Protein AF-A0A4V6I1M3-F1 (afdb_monomer)

pLDDT: mean 80.22, std 14.02, range [39.06, 94.06]

Nearest PDB structures (foldseek):
  3g2o-assembly1_B  TM=2.391E-01  e=3.070E+00  Amycolatopsis orientalis
  3g2q-assembly1_B  TM=2.366E-01  e=3.708E+00  Amycolatopsis orientalis

Foldseek 3Di:
DQFQFAFDDDPPDPDPRHRPGDDPVCLQDQVQAFTWTWDQDPVDRVDTDTDGGRHNDCDPVNVVVVVVFKDWDDWADQDPVRDTDTDIDGPVPPPPPVVVPPPPD

Solvent-accessible surface area (backbone atoms only — not comparable to full-atom values): 6554 Å² total; per-residue (Å²): 134,63,67,68,30,25,41,57,86,55,92,89,60,95,54,94,54,61,79,36,64,36,45,74,65,54,48,60,33,61,87,43,41,72,41,41,29,25,41,78,30,94,91,40,81,95,39,71,42,80,76,49,64,31,65,34,68,82,46,71,69,56,48,52,60,45,59,72,46,33,43,84,74,46,80,46,68,72,42,99,86,69,51,60,50,72,46,72,40,54,58,86,73,59,82,73,56,76,76,71,70,66,82,81,121

Mean predicted aligned error: 11.28 Å

Secondary structure (DSSP, 8-state):
--TTPEEP--TT---TTTTPBPPHHHHH-GGGTTPEEEEE-TT-TT-EEEEEE------HHHHHHHHTTEEEEEEEPPPTTS--EEEEEETTT-TTSGGGSSTT-

Organism: NCBI:txid50960

Radius of gyration: 20.57 Å; Cα contacts (8 Å, |Δi|>4): 134; chains: 1; bounding box: 50×32×57 Å

Sequence (105 aa):
DLIGKKIADKKGYEDSKKNKPITQTDILDLTYNKYIAVESNPHKPDDEIKVGKLDGDFTPTQAQRFFSRYDLLIHQPNTDSGFSATLFGEKRKQKNTDSKLRDNS

Structure (mmCIF, N/CA/C/O backbone):
data_AF-A0A4V6I1M3-F1
#
_entry.id   AF-A0A4V6I1M3-F1
#
loop_
_atom_site.group_PDB
_atom_site.id
_atom_site.type_symbol
_atom_site.label_atom_id
_atom_site.label_alt_id
_atom_site.label_comp_id
_atom_site.label_asym_id
_atom_site.label_entity_id
_atom_site.label_seq_id
_atom_site.pdbx_PDB_ins_code
_atom_site.Cartn_x
_atom_site.Cartn_y
_atom_site.Cartn_z
_atom_site.occupancy
_atom_site.B_iso_or_equiv
_atom_site.auth_seq_id
_atom_site.auth_comp_id
_atom_site.auth_asym_id
_atom_site.auth_atom_id
_atom_site.pdbx_PDB_model_num
ATOM 1 N N . ASP A 1 1 ? 9.719 3.757 -0.002 1.00 69.06 1 ASP A N 1
ATOM 2 C CA . ASP A 1 1 ? 8.440 4.361 -0.405 1.00 69.06 1 ASP A CA 1
ATOM 3 C C . ASP A 1 1 ? 8.436 4.382 -1.925 1.00 69.06 1 ASP A C 1
ATOM 5 O O . ASP A 1 1 ? 9.411 4.862 -2.490 1.00 69.06 1 ASP A O 1
ATOM 9 N N . LEU A 1 2 ? 7.457 3.735 -2.562 1.00 85.38 2 LEU A N 1
ATOM 10 C CA . LEU A 1 2 ? 7.382 3.609 -4.027 1.00 85.38 2 LEU A CA 1
ATOM 11 C C . LEU A 1 2 ? 6.513 4.707 -4.659 1.00 85.38 2 LEU A C 1
ATOM 13 O O . LEU A 1 2 ? 6.434 4.794 -5.883 1.00 85.38 2 LEU A O 1
ATOM 17 N N . ILE A 1 3 ? 5.870 5.551 -3.844 1.00 84.06 3 ILE A N 1
ATOM 18 C CA . ILE A 1 3 ? 5.024 6.639 -4.333 1.00 84.06 3 ILE A CA 1
ATOM 19 C C . ILE A 1 3 ? 5.869 7.614 -5.165 1.00 84.06 3 ILE A C 1
ATOM 21 O O . ILE A 1 3 ? 6.959 8.025 -4.762 1.00 84.06 3 ILE A O 1
ATOM 25 N N . GLY A 1 4 ? 5.368 7.963 -6.352 1.00 85.44 4 GLY A N 1
ATOM 26 C CA . GLY A 1 4 ? 6.043 8.855 -7.300 1.00 85.44 4 GLY A CA 1
ATOM 27 C C . GLY A 1 4 ? 7.116 8.190 -8.170 1.00 85.44 4 GLY A C 1
ATOM 28 O O . GLY A 1 4 ? 7.628 8.837 -9.082 1.00 85.44 4 GLY A O 1
ATOM 29 N N . LYS A 1 5 ? 7.444 6.911 -7.939 1.00 90.06 5 LYS A N 1
ATOM 30 C CA . LYS A 1 5 ? 8.309 6.114 -8.833 1.00 90.06 5 LYS A CA 1
ATOM 31 C C . LYS A 1 5 ? 7.506 5.643 -10.045 1.00 90.06 5 LYS A C 1
ATOM 33 O O . LYS A 1 5 ? 6.288 5.747 -10.022 1.00 90.06 5 LYS A O 1
ATOM 38 N N . LYS A 1 6 ? 8.129 5.160 -11.117 1.00 90.50 6 LYS A N 1
ATOM 39 C CA . LYS A 1 6 ? 7.392 4.708 -12.315 1.00 90.50 6 LYS A CA 1
ATOM 40 C C . LYS A 1 6 ? 7.289 3.193 -12.354 1.00 90.50 6 LYS A C 1
ATOM 42 O O . LYS A 1 6 ? 8.105 2.502 -11.754 1.00 90.50 6 LYS A O 1
ATOM 47 N N . ILE A 1 7 ? 6.290 2.675 -13.056 1.00 87.62 7 ILE A N 1
ATOM 48 C CA . ILE A 1 7 ? 6.225 1.252 -13.389 1.00 87.62 7 ILE A CA 1
ATOM 49 C C . ILE A 1 7 ? 7.084 1.003 -14.631 1.00 87.62 7 ILE A C 1
ATOM 51 O O . ILE A 1 7 ? 6.982 1.753 -15.599 1.00 87.62 7 ILE A O 1
ATOM 55 N N . ALA A 1 8 ? 7.907 -0.046 -14.590 1.00 84.94 8 ALA A N 1
ATOM 56 C CA . ALA A 1 8 ? 8.770 -0.436 -15.696 1.00 84.94 8 ALA A CA 1
ATOM 57 C C . ALA A 1 8 ? 7.958 -0.806 -16.941 1.00 84.94 8 ALA A C 1
ATOM 59 O O . ALA A 1 8 ? 6.973 -1.550 -16.864 1.00 84.94 8 ALA A O 1
ATOM 60 N N . ASP A 1 9 ? 8.444 -0.384 -18.101 1.00 74.00 9 ASP A N 1
ATOM 61 C CA . ASP A 1 9 ? 7.857 -0.733 -19.388 1.00 74.00 9 ASP A CA 1
ATOM 62 C C . ASP A 1 9 ? 8.069 -2.228 -19.691 1.00 74.00 9 ASP A C 1
ATOM 64 O O . ASP A 1 9 ? 9.136 -2.652 -20.142 1.00 74.00 9 ASP A O 1
ATOM 68 N N . LYS A 1 10 ? 7.048 -3.066 -19.470 1.00 63.84 10 LYS A N 1
ATOM 69 C CA . LYS A 1 10 ? 7.108 -4.496 -19.809 1.00 63.84 10 LYS A CA 1
ATOM 70 C C . LYS A 1 10 ? 6.361 -4.788 -21.112 1.00 63.84 10 LYS A C 1
ATOM 72 O O . LYS A 1 10 ? 5.157 -4.577 -21.210 1.00 63.84 10 LYS A O 1
ATOM 77 N N . LYS A 1 11 ? 7.060 -5.342 -22.114 1.00 52.44 11 LYS A N 1
ATOM 78 C CA . LYS A 1 11 ? 6.421 -5.905 -23.320 1.00 52.44 11 LYS A CA 1
ATOM 79 C C . LYS A 1 11 ? 5.495 -7.062 -22.914 1.00 52.44 11 LYS A C 1
ATOM 81 O O . LYS A 1 11 ? 5.964 -8.019 -22.302 1.00 52.44 11 LYS A O 1
ATOM 86 N N . GLY A 1 12 ? 4.209 -6.970 -23.257 1.00 54.28 12 GLY A N 1
ATOM 87 C CA . GLY A 1 12 ? 3.210 -8.029 -23.039 1.00 54.28 12 GLY A CA 1
ATOM 88 C C . GLY A 1 12 ? 2.109 -7.714 -22.021 1.00 54.28 12 GLY A C 1
ATOM 89 O O . GLY A 1 12 ? 1.196 -8.517 -21.879 1.00 54.28 12 GLY A O 1
ATOM 90 N N . TYR A 1 13 ? 2.166 -6.562 -21.350 1.00 55.56 13 TYR A N 1
ATOM 91 C CA . TYR A 1 13 ? 1.027 -5.998 -20.626 1.00 55.56 13 TYR A CA 1
ATOM 92 C C . TYR A 1 13 ? 0.607 -4.714 -21.349 1.00 55.56 13 TYR A C 1
ATOM 94 O O . TYR A 1 13 ? 1.402 -3.778 -21.453 1.00 55.56 13 TYR A O 1
ATOM 102 N N . GLU A 1 14 ? -0.609 -4.678 -21.901 1.00 54.94 14 GLU A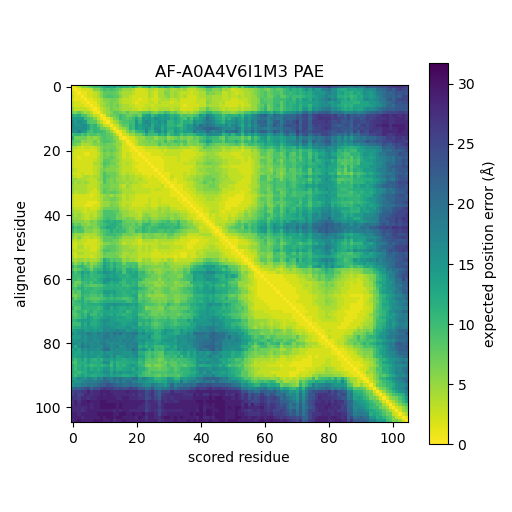 N 1
ATOM 103 C CA . GLU A 1 14 ? -1.226 -3.450 -22.426 1.00 54.94 14 GLU A CA 1
ATOM 104 C C . GLU A 1 14 ? -1.640 -2.566 -21.249 1.00 54.94 14 GLU A C 1
ATOM 106 O O . GLU A 1 14 ? -2.815 -2.434 -20.918 1.00 54.94 14 GLU A O 1
ATOM 111 N N . ASP A 1 15 ? -0.651 -2.029 -20.539 1.00 61.84 15 ASP A N 1
ATOM 112 C CA . ASP A 1 15 ? -0.918 -1.350 -19.286 1.00 61.84 15 ASP A CA 1
ATOM 113 C C . ASP A 1 15 ? -1.017 0.164 -19.487 1.00 61.84 15 ASP A C 1
ATOM 115 O O . ASP A 1 15 ? -0.066 0.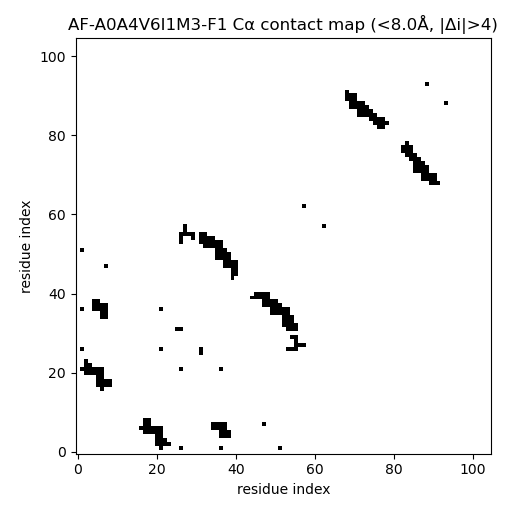846 -19.882 1.00 61.84 15 ASP A O 1
ATOM 119 N N . SER A 1 16 ? -2.189 0.713 -19.175 1.00 67.12 16 SER A N 1
ATOM 120 C CA . SER A 1 16 ? -2.481 2.151 -19.257 1.00 67.12 16 SER A CA 1
ATOM 121 C C . SER A 1 16 ? -1.625 3.002 -18.301 1.00 67.12 16 SER A C 1
ATOM 123 O O . SER A 1 16 ? -1.633 4.239 -18.384 1.00 67.12 16 SER A O 1
ATOM 125 N N . LYS A 1 17 ? -0.897 2.350 -17.385 1.00 70.88 17 LYS A N 1
ATOM 126 C CA . LYS A 1 17 ? 0.009 2.938 -16.388 1.00 70.88 17 LYS A CA 1
ATOM 127 C C . LYS A 1 17 ? 1.457 3.089 -16.852 1.00 70.88 17 LYS A C 1
ATOM 129 O O . LYS A 1 17 ? 2.270 3.633 -16.103 1.00 70.88 17 LYS A O 1
ATOM 134 N N . LYS A 1 18 ? 1.767 2.692 -18.088 1.00 70.69 18 LYS A N 1
ATOM 135 C CA . LYS A 1 18 ? 3.080 2.876 -18.716 1.00 70.69 18 LYS A CA 1
ATOM 136 C C . LYS A 1 18 ? 3.621 4.301 -18.499 1.00 70.69 18 LYS A C 1
ATOM 138 O O . LYS A 1 18 ? 2.935 5.274 -18.816 1.00 70.69 18 LYS A O 1
ATOM 143 N N . ASN A 1 19 ? 4.834 4.428 -17.958 1.00 70.06 19 ASN A N 1
ATOM 144 C CA . ASN A 1 19 ? 5.517 5.703 -17.674 1.00 70.06 19 ASN A CA 1
ATOM 145 C C . ASN A 1 19 ? 4.810 6.694 -16.720 1.00 70.06 19 ASN A C 1
ATOM 147 O O . ASN A 1 19 ? 5.287 7.824 -16.552 1.00 70.06 19 ASN A O 1
ATOM 151 N N . LYS A 1 20 ? 3.713 6.302 -16.060 1.00 83.81 20 LYS A N 1
ATOM 152 C CA . LYS A 1 20 ? 3.014 7.142 -15.076 1.00 83.81 20 LYS A CA 1
ATOM 153 C C . LYS A 1 20 ? 3.591 6.937 -13.669 1.00 83.81 20 LYS A C 1
ATOM 155 O O . LYS A 1 20 ? 4.063 5.842 -13.355 1.00 83.81 20 LYS A O 1
ATOM 160 N N . PRO A 1 21 ? 3.557 7.971 -12.808 1.00 88.00 21 PRO A N 1
ATOM 161 C CA . PRO A 1 21 ? 3.951 7.820 -11.416 1.00 88.00 21 PRO A CA 1
ATOM 162 C C . PRO A 1 21 ? 3.008 6.856 -10.682 1.00 88.00 21 PRO A C 1
ATOM 164 O O . PRO A 1 21 ? 1.785 6.936 -10.816 1.00 88.00 21 PRO A O 1
ATOM 167 N N . ILE A 1 22 ? 3.602 5.974 -9.883 1.00 88.38 22 ILE A N 1
ATOM 168 C CA . ILE A 1 22 ? 2.954 5.058 -8.953 1.00 88.38 22 ILE A CA 1
ATOM 169 C C . ILE A 1 22 ? 2.246 5.891 -7.892 1.00 88.38 22 ILE A C 1
ATOM 171 O O . ILE A 1 22 ? 2.836 6.760 -7.239 1.00 88.38 22 ILE A O 1
ATOM 175 N N . THR A 1 23 ? 0.969 5.591 -7.718 1.00 87.69 23 THR A N 1
ATOM 176 C CA . THR A 1 23 ? 0.110 6.159 -6.685 1.00 87.69 23 THR A CA 1
ATOM 177 C C . THR A 1 23 ? -0.058 5.175 -5.535 1.00 87.69 23 THR A C 1
ATOM 179 O O . THR A 1 23 ? 0.262 3.993 -5.644 1.00 87.69 23 THR A O 1
ATOM 182 N N . GLN A 1 24 ? -0.603 5.653 -4.418 1.00 81.94 24 GLN A N 1
ATOM 183 C CA . GLN A 1 24 ? -0.910 4.785 -3.286 1.00 81.94 24 GLN A CA 1
ATOM 184 C C . GLN A 1 24 ? -1.923 3.687 -3.652 1.00 81.94 24 GLN A C 1
ATOM 186 O O . GLN A 1 24 ? -1.812 2.577 -3.144 1.00 81.94 24 GLN A O 1
ATOM 191 N N . THR A 1 25 ? -2.864 3.967 -4.558 1.00 83.31 25 THR A N 1
ATOM 192 C CA . THR A 1 25 ? -3.839 2.979 -5.039 1.00 83.31 25 THR A CA 1
ATOM 193 C C . THR A 1 25 ? -3.160 1.836 -5.783 1.00 83.31 25 THR A C 1
ATOM 195 O O . THR A 1 25 ? -3.480 0.685 -5.526 1.00 83.31 25 THR A O 1
ATOM 198 N N . ASP A 1 26 ? -2.170 2.135 -6.629 1.00 84.62 26 ASP A N 1
ATOM 199 C CA . ASP A 1 26 ? -1.447 1.108 -7.396 1.00 84.62 26 ASP A CA 1
ATOM 200 C C . ASP A 1 26 ? -0.686 0.143 -6.476 1.00 84.62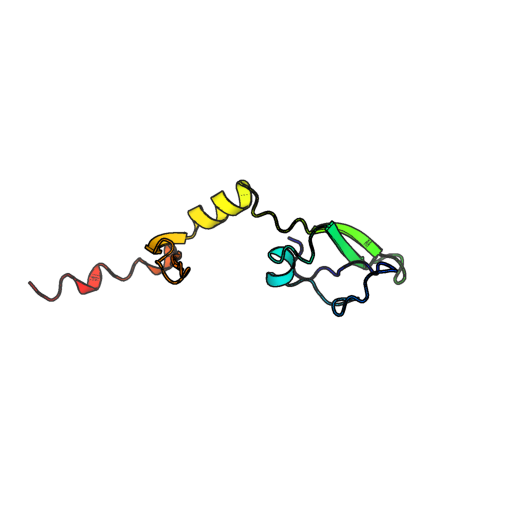 26 ASP A C 1
ATOM 202 O O . ASP A 1 26 ? -0.588 -1.043 -6.759 1.00 84.62 26 ASP A O 1
ATOM 206 N N . ILE A 1 27 ? -0.169 0.647 -5.350 1.00 83.06 27 ILE A N 1
ATOM 207 C CA . ILE A 1 27 ? 0.546 -0.156 -4.346 1.00 83.06 27 ILE A CA 1
ATOM 208 C C . ILE A 1 27 ? -0.399 -1.125 -3.625 1.00 83.06 27 ILE A C 1
ATOM 210 O O . ILE A 1 27 ? 0.040 -2.189 -3.204 1.00 83.06 27 ILE A O 1
ATOM 214 N N . LEU A 1 28 ? -1.669 -0.749 -3.455 1.00 81.44 28 LEU A N 1
ATOM 215 C CA . LEU A 1 28 ? -2.678 -1.543 -2.746 1.00 81.44 28 LEU A CA 1
ATOM 216 C C . LEU A 1 28 ? -3.485 -2.455 -3.681 1.00 81.44 28 LEU A C 1
ATOM 218 O O . LEU A 1 28 ? -4.167 -3.364 -3.214 1.00 81.44 28 LEU A O 1
ATOM 222 N N . ASP A 1 29 ? -3.438 -2.206 -4.986 1.00 80.56 29 ASP A N 1
ATOM 223 C CA . ASP A 1 29 ? -4.176 -2.965 -5.984 1.00 80.56 29 ASP A CA 1
ATOM 224 C C . ASP A 1 29 ? -3.394 -4.222 -6.394 1.00 80.56 29 ASP A C 1
ATOM 226 O O . ASP A 1 29 ? -2.324 -4.170 -7.008 1.00 80.56 29 ASP A O 1
ATOM 230 N N . LEU A 1 30 ? -3.973 -5.3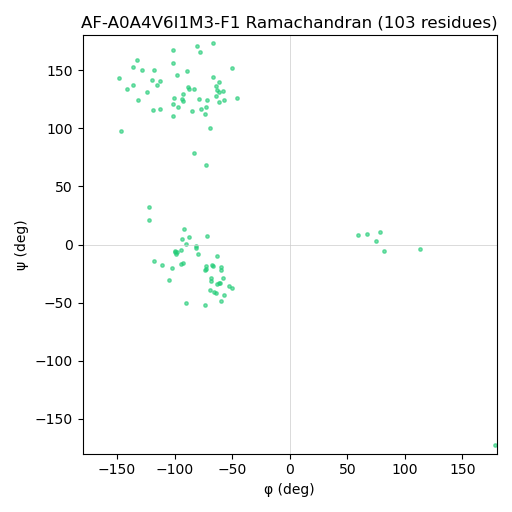80 -6.072 1.00 82.00 30 LEU A N 1
ATOM 231 C CA . LEU A 1 30 ? -3.424 -6.700 -6.386 1.00 82.00 30 LEU A CA 1
ATOM 232 C C . LEU A 1 30 ? -3.240 -6.935 -7.894 1.00 82.00 30 LEU A C 1
ATOM 234 O O . LEU A 1 30 ? -2.443 -7.795 -8.275 1.00 82.00 30 LEU A O 1
ATOM 238 N N . THR A 1 31 ? -3.916 -6.170 -8.755 1.00 82.25 31 THR A N 1
ATOM 239 C CA . THR A 1 31 ? -3.739 -6.209 -10.216 1.00 82.25 31 THR A CA 1
ATOM 240 C C . THR A 1 31 ? -2.313 -5.838 -10.620 1.00 82.25 31 THR A C 1
ATOM 242 O O . THR A 1 31 ? -1.770 -6.414 -11.565 1.00 82.25 31 THR A O 1
ATOM 245 N N . TYR A 1 32 ? -1.664 -4.945 -9.863 1.00 79.75 32 TYR A N 1
ATOM 246 C CA . TYR A 1 32 ? -0.270 -4.553 -10.084 1.00 79.75 32 TYR A CA 1
ATOM 247 C C . TYR A 1 32 ? 0.725 -5.399 -9.284 1.00 79.75 32 TYR A C 1
ATOM 249 O O . TYR A 1 32 ? 1.918 -5.083 -9.226 1.00 79.75 32 TYR A O 1
ATOM 257 N N . ASN A 1 33 ? 0.287 -6.524 -8.712 1.00 82.31 33 ASN A N 1
ATOM 258 C CA . ASN A 1 33 ? 1.203 -7.461 -8.085 1.00 82.31 33 ASN A CA 1
ATOM 259 C C . ASN A 1 33 ? 2.247 -7.939 -9.108 1.00 82.31 33 ASN A C 1
ATOM 261 O O . ASN A 1 33 ? 1.958 -8.364 -10.227 1.00 82.31 33 ASN A O 1
ATOM 265 N N . LYS A 1 34 ? 3.499 -7.903 -8.679 1.00 84.81 34 LYS A N 1
ATOM 266 C CA . LYS A 1 34 ? 4.726 -8.235 -9.393 1.00 84.81 34 LYS A CA 1
ATOM 267 C C . LYS A 1 34 ? 5.224 -7.230 -10.417 1.00 84.81 34 LYS A C 1
ATOM 269 O O . LYS A 1 34 ? 6.269 -7.499 -11.022 1.00 84.81 34 LYS A O 1
ATOM 274 N N . TYR A 1 35 ? 4.568 -6.086 -10.567 1.00 85.50 35 TYR A N 1
ATOM 275 C CA . TYR A 1 35 ? 5.108 -5.005 -11.381 1.00 85.50 35 TYR A CA 1
ATOM 276 C C . TYR A 1 35 ? 6.376 -4.434 -10.746 1.00 85.50 35 TYR A C 1
ATOM 278 O O . TYR A 1 35 ? 6.518 -4.389 -9.524 1.00 85.50 35 TYR A O 1
ATOM 286 N N . ILE A 1 36 ? 7.333 -4.048 -11.588 1.00 89.38 36 ILE A N 1
ATOM 287 C CA . ILE A 1 36 ? 8.617 -3.504 -11.143 1.00 89.38 36 ILE A CA 1
ATOM 288 C C . ILE A 1 36 ? 8.511 -1.988 -11.092 1.00 89.38 36 ILE A C 1
ATOM 290 O O . ILE A 1 36 ? 8.104 -1.365 -12.069 1.00 89.38 36 ILE A O 1
ATOM 294 N N . ALA A 1 37 ? 8.907 -1.414 -9.962 1.00 89.75 37 ALA A N 1
ATOM 295 C CA . ALA A 1 37 ? 9.070 0.018 -9.811 1.00 89.75 37 ALA A CA 1
ATOM 296 C C . ALA A 1 37 ? 10.487 0.426 -10.230 1.00 89.75 37 ALA A C 1
ATOM 298 O O . ALA A 1 37 ? 11.474 -0.217 -9.848 1.00 89.75 37 ALA A O 1
ATOM 299 N N . VAL A 1 38 ? 10.575 1.508 -10.993 1.00 91.31 38 VAL A N 1
ATOM 300 C CA . VAL A 1 38 ? 11.801 2.050 -11.574 1.00 91.31 38 VAL A CA 1
ATOM 301 C C . VAL A 1 38 ? 11.924 3.553 -11.362 1.00 91.31 38 VAL A C 1
ATOM 303 O O . VAL A 1 38 ? 10.943 4.272 -11.139 1.00 91.31 38 VAL A O 1
ATOM 306 N N . GLU A 1 39 ? 13.162 4.018 -11.463 1.00 90.25 39 GLU A N 1
ATOM 307 C CA . GLU A 1 39 ? 13.556 5.421 -11.453 1.00 90.25 39 GLU A CA 1
ATOM 308 C C . GLU A 1 39 ? 14.437 5.740 -12.651 1.00 90.25 39 GLU A C 1
ATOM 310 O O . GLU A 1 39 ? 15.191 4.888 -13.118 1.00 90.25 39 GLU A O 1
ATOM 315 N N . SER A 1 40 ? 14.373 6.983 -13.126 1.00 87.31 40 SER A N 1
ATOM 316 C CA . SER A 1 40 ? 15.264 7.455 -14.184 1.00 87.31 40 SER A CA 1
ATOM 317 C C . SER A 1 40 ? 16.715 7.422 -13.714 1.00 87.31 40 SER 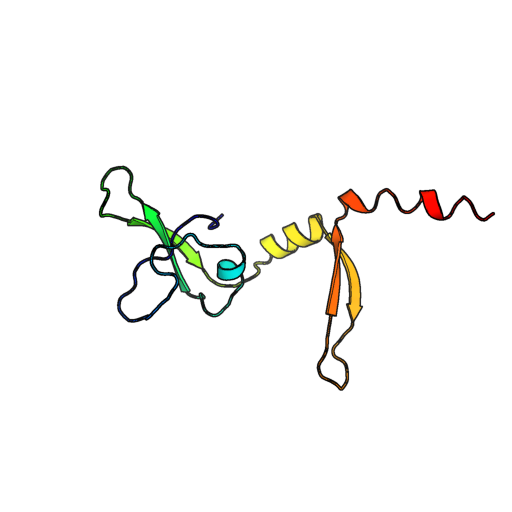A C 1
ATOM 319 O O . SER A 1 40 ? 17.028 7.900 -12.621 1.00 87.31 40 SER A O 1
ATOM 321 N N . ASN A 1 41 ? 17.608 6.886 -14.543 1.00 86.50 41 ASN A N 1
ATOM 322 C CA . ASN A 1 41 ? 19.034 6.891 -14.255 1.00 86.50 41 ASN A CA 1
ATOM 323 C C . ASN A 1 41 ? 19.622 8.293 -14.536 1.00 86.50 41 ASN A C 1
ATOM 325 O O . ASN A 1 41 ? 19.648 8.727 -15.689 1.00 86.50 41 ASN A O 1
ATOM 329 N N . PRO A 1 42 ? 20.147 9.013 -13.525 1.00 85.62 42 PRO A N 1
ATOM 330 C CA . PRO A 1 42 ? 20.672 10.367 -13.721 1.00 85.62 42 PRO A CA 1
ATOM 331 C C . PRO A 1 42 ? 21.931 10.418 -14.601 1.00 85.62 42 PRO A C 1
ATOM 333 O O . PRO A 1 42 ? 22.263 11.477 -15.123 1.00 85.62 42 PRO A 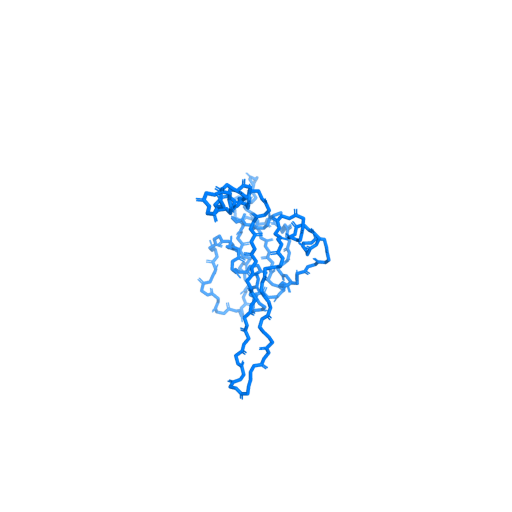O 1
ATOM 336 N N . HIS A 1 43 ? 22.626 9.291 -14.786 1.00 87.56 43 HIS A N 1
ATOM 337 C CA . HIS A 1 43 ? 23.832 9.210 -15.617 1.00 87.56 43 HIS A CA 1
ATOM 338 C C . HIS A 1 43 ? 23.542 8.754 -17.054 1.00 87.56 43 HIS A C 1
ATOM 340 O O . HIS A 1 43 ? 24.401 8.902 -17.923 1.00 87.56 43 HIS A O 1
ATOM 346 N N . LYS A 1 44 ? 22.361 8.173 -17.306 1.00 89.19 44 LYS A N 1
ATOM 347 C CA . LYS A 1 44 ? 21.937 7.645 -18.610 1.00 89.19 44 LYS A CA 1
ATOM 348 C C . LYS A 1 44 ? 20.422 7.841 -18.772 1.00 89.19 44 LYS A C 1
ATOM 350 O O . LYS A 1 44 ? 19.666 7.017 -18.276 1.00 89.19 44 LYS A O 1
ATOM 355 N N . PRO A 1 45 ? 19.972 8.903 -19.459 1.00 76.06 45 PRO A N 1
ATOM 356 C CA . PRO A 1 45 ? 18.554 9.274 -19.526 1.00 76.06 45 PRO A CA 1
ATOM 357 C C . PRO A 1 45 ? 17.625 8.193 -20.093 1.00 76.06 45 PRO A C 1
ATOM 359 O O . PRO A 1 45 ? 16.465 8.129 -19.700 1.00 76.06 45 PRO A O 1
ATOM 362 N N . ASP A 1 46 ? 18.146 7.339 -20.978 1.00 80.06 46 ASP A N 1
ATOM 363 C CA . ASP A 1 46 ? 17.402 6.242 -21.614 1.00 80.06 46 ASP A CA 1
ATOM 364 C C . ASP A 1 46 ? 17.410 4.939 -20.791 1.00 80.06 46 ASP A C 1
ATOM 366 O O . ASP A 1 46 ? 16.968 3.895 -21.270 1.00 80.06 46 ASP A O 1
ATOM 370 N N . ASP A 1 47 ? 17.953 4.975 -19.572 1.00 84.69 47 ASP A N 1
ATOM 371 C CA . ASP A 1 47 ? 18.112 3.819 -18.695 1.00 84.69 47 ASP A CA 1
ATOM 372 C C . ASP A 1 47 ? 17.313 3.987 -17.394 1.00 84.69 47 ASP A C 1
ATOM 374 O O . ASP A 1 4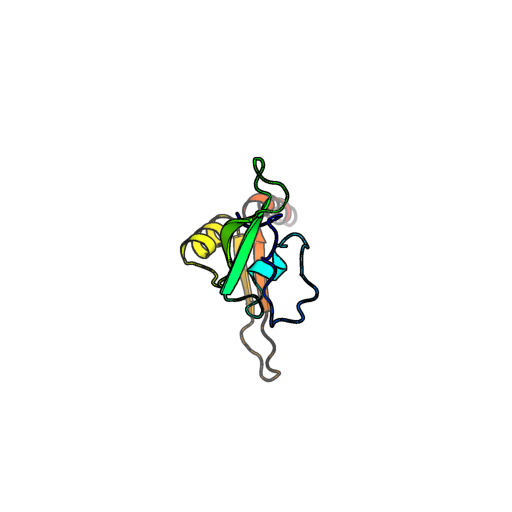7 ? 17.112 5.092 -16.874 1.00 84.69 47 ASP A O 1
ATOM 378 N N . GLU A 1 48 ? 16.870 2.862 -16.844 1.00 88.69 48 GLU A N 1
ATOM 379 C CA . GLU A 1 48 ? 15.996 2.806 -15.676 1.00 88.69 48 GLU A CA 1
ATOM 380 C C . GLU A 1 48 ? 16.621 1.956 -14.568 1.00 88.69 48 GLU A C 1
ATOM 382 O O . GLU A 1 48 ? 17.037 0.813 -14.769 1.00 88.69 48 GLU A O 1
ATOM 387 N N . ILE A 1 49 ? 16.639 2.495 -13.352 1.00 90.38 49 ILE A N 1
ATOM 388 C CA . ILE A 1 49 ? 17.119 1.796 -12.161 1.00 90.38 49 ILE A CA 1
ATOM 389 C C . ILE A 1 49 ? 15.929 1.117 -11.493 1.00 90.38 49 ILE A C 1
ATOM 391 O O . ILE A 1 49 ? 14.959 1.773 -11.123 1.00 90.38 49 ILE A O 1
ATOM 395 N N . LYS A 1 50 ? 16.007 -0.202 -11.291 1.00 91.62 50 LYS A N 1
ATOM 396 C CA . LYS A 1 50 ? 14.999 -0.952 -10.528 1.00 91.62 50 LYS A CA 1
ATOM 397 C C . LYS A 1 50 ? 15.121 -0.621 -9.048 1.00 91.62 50 LYS A C 1
ATOM 399 O O . LYS A 1 50 ? 16.173 -0.837 -8.453 1.00 91.62 50 LYS A O 1
ATOM 404 N N . VAL A 1 51 ? 14.026 -0.162 -8.454 1.00 91.56 51 VAL A N 1
ATOM 405 C CA . VAL A 1 51 ? 13.998 0.275 -7.049 1.00 91.56 51 VAL A CA 1
ATOM 406 C C . VAL A 1 51 ? 13.065 -0.550 -6.177 1.00 91.56 51 VAL A C 1
ATOM 408 O O . VAL A 1 51 ? 13.161 -0.507 -4.953 1.00 91.56 51 VAL A O 1
ATOM 411 N N . GLY A 1 52 ? 12.182 -1.343 -6.781 1.00 88.56 52 GLY A N 1
ATOM 412 C CA . GLY A 1 52 ? 11.323 -2.240 -6.026 1.00 88.56 52 GLY A CA 1
ATOM 413 C C . GLY A 1 52 ? 10.353 -3.024 -6.890 1.00 88.56 52 GLY A C 1
ATOM 414 O O . GLY A 1 52 ? 10.406 -3.004 -8.120 1.00 88.56 52 GLY A O 1
ATOM 415 N N . LYS A 1 53 ? 9.452 -3.725 -6.212 1.00 88.75 53 LYS A N 1
ATOM 416 C CA . LYS A 1 53 ? 8.382 -4.514 -6.810 1.00 88.75 53 LYS A CA 1
ATOM 417 C C . LYS A 1 53 ? 7.105 -4.246 -6.027 1.00 88.75 53 LYS A C 1
ATOM 419 O O . LYS A 1 53 ? 7.157 -4.189 -4.802 1.00 88.75 53 LYS A O 1
ATOM 424 N N . LEU A 1 54 ? 5.998 -4.068 -6.731 1.00 84.75 54 LEU A N 1
ATOM 425 C CA . LEU A 1 54 ? 4.679 -3.986 -6.125 1.00 84.75 54 LEU A CA 1
ATOM 426 C C . LEU A 1 54 ? 4.241 -5.415 -5.800 1.00 84.75 54 LEU A C 1
ATOM 428 O O . LEU A 1 54 ? 4.286 -6.280 -6.672 1.00 84.75 54 LEU A O 1
ATOM 432 N N . ASP A 1 55 ? 3.882 -5.693 -4.556 1.00 79.06 55 ASP A N 1
ATOM 433 C CA . ASP A 1 55 ? 3.374 -6.997 -4.114 1.00 79.06 55 ASP A CA 1
ATOM 434 C C . ASP A 1 55 ? 1.890 -6.945 -3.729 1.00 79.06 55 ASP A C 1
ATOM 436 O O . ASP A 1 55 ? 1.234 -7.987 -3.719 1.00 79.06 55 ASP A O 1
ATOM 440 N N . GLY A 1 56 ? 1.348 -5.746 -3.486 1.00 72.44 56 GLY A N 1
ATOM 441 C CA . GLY A 1 56 ? -0.021 -5.567 -3.004 1.00 72.44 56 GLY A CA 1
ATOM 442 C C . GLY A 1 56 ? -0.219 -6.095 -1.584 1.00 72.44 56 GLY A C 1
ATOM 443 O O . GLY A 1 56 ? -1.357 -6.188 -1.129 1.00 72.44 56 GLY A O 1
ATOM 444 N N . ASP A 1 57 ? 0.864 -6.475 -0.897 1.00 74.50 57 ASP A N 1
ATOM 445 C CA . ASP A 1 57 ? 0.791 -7.118 0.405 1.00 74.50 57 ASP A CA 1
ATOM 446 C C . ASP A 1 57 ? 0.901 -6.064 1.504 1.00 74.50 57 ASP A C 1
ATOM 448 O O . ASP A 1 57 ? 1.848 -5.273 1.564 1.00 74.50 57 ASP A O 1
ATOM 452 N N . PHE A 1 58 ? -0.084 -6.047 2.396 1.00 76.44 58 PHE A N 1
ATOM 453 C CA . PHE A 1 58 ? -0.062 -5.168 3.552 1.00 76.44 58 PHE A CA 1
ATOM 454 C C . PHE A 1 58 ? 0.772 -5.821 4.650 1.00 76.44 58 PHE A C 1
ATOM 456 O O . PHE A 1 58 ? 0.258 -6.416 5.599 1.00 76.44 58 PHE A O 1
ATOM 463 N N . THR A 1 59 ? 2.089 -5.715 4.486 1.00 76.00 59 THR A N 1
ATOM 464 C CA . THR A 1 59 ? 3.087 -6.371 5.334 1.00 76.00 59 THR A CA 1
ATOM 465 C C . THR A 1 59 ? 2.826 -6.133 6.829 1.00 76.00 59 THR A C 1
ATOM 467 O O . THR A 1 59 ? 2.341 -5.062 7.220 1.00 76.00 59 THR A O 1
ATOM 470 N N . PRO A 1 60 ? 3.243 -7.053 7.722 1.00 84.88 60 PRO A N 1
ATOM 471 C CA . PRO A 1 60 ? 3.058 -6.889 9.165 1.00 84.88 60 PRO A CA 1
ATOM 472 C C . PRO A 1 60 ? 3.591 -5.555 9.708 1.00 84.88 60 PRO A C 1
ATOM 474 O O . PRO A 1 60 ? 2.988 -4.945 10.590 1.00 84.88 60 PRO A O 1
ATOM 477 N N . THR A 1 61 ? 4.697 -5.048 9.156 1.00 83.94 61 THR A N 1
ATOM 478 C CA . THR A 1 61 ? 5.254 -3.743 9.535 1.00 83.94 61 THR A CA 1
ATOM 479 C C . THR A 1 61 ? 4.369 -2.575 9.091 1.00 83.94 61 THR A C 1
ATOM 481 O O . THR A 1 61 ? 4.228 -1.602 9.835 1.00 83.94 61 THR A O 1
ATOM 484 N N . GLN A 1 62 ? 3.761 -2.638 7.903 1.00 79.88 62 GLN A N 1
ATOM 485 C CA . GLN A 1 62 ? 2.785 -1.634 7.462 1.00 79.88 62 GLN A CA 1
ATOM 486 C C . GLN A 1 62 ? 1.524 -1.680 8.331 1.00 79.88 62 GLN A C 1
ATOM 488 O O . GLN A 1 62 ? 1.066 -0.621 8.761 1.00 79.88 62 GLN A O 1
ATOM 493 N N . ALA A 1 63 ? 1.047 -2.875 8.693 1.00 84.75 63 ALA A N 1
ATOM 494 C CA . ALA A 1 63 ? -0.055 -3.042 9.636 1.00 84.75 63 ALA A CA 1
ATOM 495 C C . ALA A 1 63 ? 0.261 -2.434 11.008 1.00 84.75 63 ALA A C 1
ATOM 497 O O . ALA A 1 63 ? -0.503 -1.604 11.501 1.00 84.75 63 ALA A O 1
ATOM 498 N N . GLN A 1 64 ? 1.428 -2.730 11.587 1.00 88.06 64 GLN A N 1
ATOM 499 C CA . GLN A 1 64 ? 1.866 -2.116 12.848 1.00 88.06 64 GLN A CA 1
ATOM 500 C C . GLN A 1 64 ? 1.922 -0.583 12.761 1.00 88.06 64 GLN A C 1
ATOM 502 O O . GLN A 1 64 ? 1.466 0.111 13.669 1.00 88.06 64 GLN A O 1
ATOM 507 N N . ARG A 1 65 ? 2.449 -0.029 11.660 1.00 88.38 65 ARG A N 1
ATOM 508 C CA . ARG A 1 65 ? 2.506 1.428 11.437 1.00 88.38 65 ARG A CA 1
ATOM 509 C C . ARG A 1 65 ? 1.133 2.059 11.223 1.00 88.38 65 ARG A C 1
ATOM 511 O O . ARG A 1 65 ? 0.968 3.242 11.513 1.00 88.38 65 ARG A O 1
ATOM 518 N N . PHE A 1 66 ? 0.174 1.311 10.695 1.00 88.62 66 PHE A N 1
ATOM 519 C CA . PHE A 1 66 ? -1.202 1.759 10.544 1.00 88.62 66 PHE A CA 1
ATOM 520 C C . PHE A 1 66 ? -1.909 1.792 11.901 1.00 88.62 66 PHE A C 1
ATOM 522 O O . PHE A 1 66 ? -2.384 2.851 12.313 1.00 88.62 66 PHE A O 1
ATOM 529 N N . PHE A 1 67 ? -1.860 0.695 12.660 1.00 91.50 67 PHE A N 1
ATOM 530 C CA . PHE A 1 67 ? -2.451 0.611 14.001 1.00 91.50 67 PHE A CA 1
ATOM 531 C C . PHE A 1 67 ? -1.750 1.502 15.042 1.00 91.50 67 PHE A C 1
ATOM 533 O O . PHE A 1 67 ? -2.339 1.844 16.069 1.00 91.50 67 PHE A O 1
ATOM 540 N N . SER A 1 68 ? -0.519 1.962 14.792 1.00 92.38 68 SER A N 1
ATOM 541 C CA . SER A 1 68 ? 0.109 2.989 15.635 1.00 92.38 68 SER A CA 1
ATOM 542 C C . SER A 1 68 ? -0.486 4.389 15.435 1.00 92.38 68 SER A C 1
ATOM 544 O O . SER A 1 68 ? -0.368 5.228 16.329 1.00 92.38 68 SER A O 1
ATOM 546 N N . ARG A 1 69 ? -1.147 4.655 14.299 1.00 91.75 69 ARG A N 1
ATOM 547 C CA . ARG A 1 69 ? -1.762 5.957 13.973 1.00 91.75 69 ARG A CA 1
ATOM 548 C C . ARG A 1 69 ? -3.281 5.967 14.092 1.00 91.75 69 ARG A C 1
ATOM 550 O O . ARG A 1 69 ? -3.839 7.019 14.400 1.00 91.75 69 ARG A O 1
ATOM 557 N N . TYR A 1 70 ? -3.926 4.836 13.842 1.00 92.62 70 TYR A N 1
ATOM 558 C CA . TYR A 1 70 ? -5.377 4.726 13.791 1.00 92.62 70 TYR A CA 1
ATOM 559 C C . TYR A 1 70 ? -5.895 3.744 14.839 1.00 92.62 70 TYR A C 1
ATOM 561 O O . TYR A 1 70 ? -5.275 2.709 15.079 1.00 92.62 70 TYR A O 1
ATOM 569 N N . ASP A 1 71 ? -7.032 4.077 15.439 1.00 92.94 71 ASP A N 1
ATOM 570 C CA . ASP A 1 71 ? -7.828 3.158 16.248 1.00 92.94 71 ASP A CA 1
ATOM 571 C C . ASP A 1 71 ? -8.976 2.580 15.429 1.00 92.94 71 ASP A C 1
ATOM 573 O O . ASP A 1 71 ? -9.554 3.249 14.567 1.00 92.94 71 ASP A O 1
ATOM 577 N N . LEU A 1 72 ? -9.311 1.328 15.723 1.00 92.88 72 LEU A N 1
ATOM 578 C CA . LEU A 1 72 ? -10.517 0.681 15.233 1.00 92.88 72 LEU A CA 1
ATOM 579 C C . LEU A 1 72 ? -11.718 1.259 15.992 1.00 92.88 72 LEU A C 1
ATOM 581 O O . LEU A 1 72 ? -11.843 1.037 17.193 1.00 92.88 72 LEU A O 1
ATOM 585 N N . LEU A 1 73 ? -12.583 2.007 15.303 1.00 92.50 73 LEU A N 1
ATOM 586 C CA . LEU A 1 73 ? -13.765 2.620 15.915 1.00 92.50 73 LEU A CA 1
ATOM 587 C C . LEU A 1 73 ? -14.983 1.706 15.837 1.00 92.50 73 LEU A C 1
ATOM 589 O O . LEU A 1 73 ? -15.669 1.500 16.832 1.00 92.50 73 LEU A O 1
ATOM 593 N N . ILE A 1 74 ? -15.267 1.189 14.641 1.00 93.31 74 ILE A N 1
ATOM 594 C CA . ILE A 1 74 ? -16.427 0.334 14.380 1.00 93.31 74 ILE A CA 1
ATOM 595 C C . ILE A 1 74 ? -16.000 -0.761 13.414 1.00 93.31 74 ILE A C 1
ATOM 597 O O . ILE A 1 74 ? -15.377 -0.481 12.390 1.00 93.31 74 ILE A O 1
ATOM 601 N N . HIS A 1 75 ? -16.381 -1.997 13.719 1.00 94.06 75 HIS A N 1
ATOM 602 C CA . HIS A 1 75 ? -16.300 -3.113 12.792 1.00 94.06 75 HIS A CA 1
ATOM 603 C C . HIS A 1 75 ? -17.705 -3.657 12.549 1.00 94.06 75 HIS A C 1
ATOM 605 O O . HIS A 1 75 ? -18.355 -4.149 13.470 1.00 94.06 75 HIS A O 1
ATOM 611 N N . GLN A 1 76 ? -18.169 -3.550 11.308 1.00 92.62 76 GLN A N 1
ATOM 612 C CA . GLN A 1 76 ? -19.372 -4.210 10.838 1.00 92.62 76 GLN A CA 1
ATOM 613 C C . GLN A 1 76 ? -18.950 -5.454 10.039 1.00 92.62 76 GLN A C 1
ATOM 615 O O . GLN A 1 76 ? -18.382 -5.307 8.949 1.00 92.62 76 GLN A O 1
ATOM 620 N N . PRO A 1 77 ? -19.211 -6.667 10.557 1.00 92.75 77 PRO A N 1
ATOM 621 C CA . PRO A 1 77 ? -18.937 -7.899 9.828 1.00 92.75 77 PRO A CA 1
ATOM 622 C C . PRO A 1 77 ? -19.845 -8.023 8.593 1.00 92.75 77 PRO A C 1
ATOM 624 O O . PRO A 1 77 ? -20.743 -7.202 8.376 1.00 92.75 77 PRO A O 1
ATOM 627 N N . ASN A 1 78 ? -19.595 -9.051 7.777 1.00 93.31 78 ASN A N 1
ATOM 628 C CA . ASN A 1 78 ? -20.416 -9.343 6.602 1.00 93.31 78 ASN A CA 1
ATOM 629 C C . ASN A 1 78 ? -21.883 -9.545 7.011 1.00 93.31 78 ASN A C 1
ATOM 631 O O . ASN A 1 78 ? -22.185 -10.398 7.844 1.00 93.31 78 ASN A O 1
ATOM 635 N N . THR A 1 79 ? -22.778 -8.768 6.411 1.00 90.50 79 THR A N 1
ATOM 636 C CA . THR A 1 79 ? -24.230 -8.952 6.498 1.00 90.50 79 THR A CA 1
ATOM 637 C C . THR A 1 79 ? -24.694 -10.039 5.533 1.00 90.50 79 THR A C 1
ATOM 639 O O . THR A 1 79 ? -23.955 -10.442 4.634 1.00 90.50 79 THR A O 1
ATOM 642 N N . ASP A 1 80 ? -25.959 -10.448 5.640 1.00 91.69 80 ASP A N 1
ATOM 643 C CA . ASP A 1 80 ? -26.588 -11.390 4.698 1.00 91.69 80 ASP A CA 1
ATOM 644 C C . ASP A 1 80 ? -26.590 -10.877 3.245 1.00 91.69 80 ASP A C 1
ATOM 646 O O . ASP A 1 80 ? -26.650 -11.657 2.299 1.00 91.69 80 ASP A O 1
ATOM 650 N N . SER A 1 81 ? -26.472 -9.557 3.052 1.00 90.38 81 SER A N 1
ATOM 651 C CA . SER A 1 81 ? -26.288 -8.926 1.740 1.00 90.38 81 SER A CA 1
ATOM 652 C C . SER A 1 81 ? -24.841 -8.949 1.223 1.00 90.38 81 SER A C 1
ATOM 654 O O . SER A 1 81 ? -24.580 -8.443 0.133 1.00 90.38 81 SER A O 1
ATOM 656 N N . GLY A 1 82 ? -23.890 -9.497 1.986 1.00 91.44 82 GLY A N 1
ATOM 657 C CA . GLY A 1 82 ? -22.462 -9.517 1.656 1.00 91.44 82 GLY A CA 1
ATOM 658 C C . GLY A 1 82 ? -21.729 -8.198 1.918 1.00 91.44 82 GLY A C 1
ATOM 659 O O . GLY A 1 82 ? -20.585 -8.044 1.496 1.00 91.44 82 GLY A O 1
ATOM 660 N N . PHE A 1 83 ? -22.359 -7.237 2.600 1.00 90.62 83 PHE A N 1
ATOM 661 C CA . PHE A 1 83 ? -21.744 -5.951 2.918 1.00 90.62 83 PHE A CA 1
ATOM 662 C C . PHE A 1 83 ? -20.965 -6.026 4.234 1.00 90.62 83 PHE A C 1
ATOM 664 O O . PHE A 1 83 ? -21.483 -6.493 5.244 1.00 90.62 83 PHE A O 1
ATOM 671 N N . SER A 1 84 ? -19.746 -5.500 4.251 1.00 91.44 84 SER A N 1
ATOM 672 C CA . SER A 1 84 ? -18.983 -5.237 5.472 1.00 91.44 84 SER A CA 1
ATOM 673 C C . SER A 1 84 ? -18.318 -3.876 5.393 1.00 91.44 84 SER A C 1
ATOM 675 O O . SER A 1 84 ? -18.023 -3.354 4.317 1.00 91.44 84 SER A O 1
ATOM 677 N N . ALA A 1 85 ? -18.086 -3.289 6.560 1.00 92.69 85 ALA A N 1
ATOM 678 C CA . ALA A 1 85 ? -17.431 -2.000 6.671 1.00 92.69 85 ALA A CA 1
ATOM 679 C C . ALA A 1 85 ? -16.625 -1.940 7.963 1.00 92.69 85 ALA A C 1
ATOM 681 O O . ALA A 1 85 ? -17.033 -2.451 9.002 1.00 92.69 85 ALA A O 1
ATOM 682 N N . THR A 1 86 ? -15.466 -1.293 7.915 1.00 93.44 86 THR A N 1
ATOM 683 C CA . THR A 1 86 ? -14.664 -1.033 9.111 1.00 93.44 86 THR A CA 1
ATOM 684 C C . THR A 1 86 ? -14.258 0.432 9.122 1.00 93.44 86 THR A C 1
ATOM 686 O O . THR A 1 86 ? -13.672 0.923 8.158 1.00 93.44 86 THR A O 1
ATOM 689 N N . LEU A 1 87 ? -14.592 1.136 10.202 1.00 93.00 87 LEU A N 1
ATOM 690 C CA . LEU A 1 87 ? -14.277 2.546 10.394 1.00 93.00 87 LEU A CA 1
ATOM 691 C C . LEU A 1 87 ? -13.058 2.686 11.307 1.00 93.00 87 LEU A C 1
ATOM 693 O O . LEU A 1 87 ? -13.057 2.196 12.439 1.00 93.00 87 LEU A O 1
ATOM 697 N N . PHE A 1 88 ? -12.050 3.412 10.829 1.00 94.00 88 PHE A N 1
ATOM 698 C CA . PHE A 1 88 ? -10.842 3.746 11.579 1.00 94.00 88 PHE A CA 1
ATOM 699 C C . PHE A 1 88 ? -10.779 5.248 11.872 1.00 94.00 88 PHE A C 1
ATOM 701 O O . PHE A 1 88 ? -11.109 6.068 11.014 1.00 94.00 88 PHE A O 1
ATOM 708 N N . GLY A 1 89 ? -10.331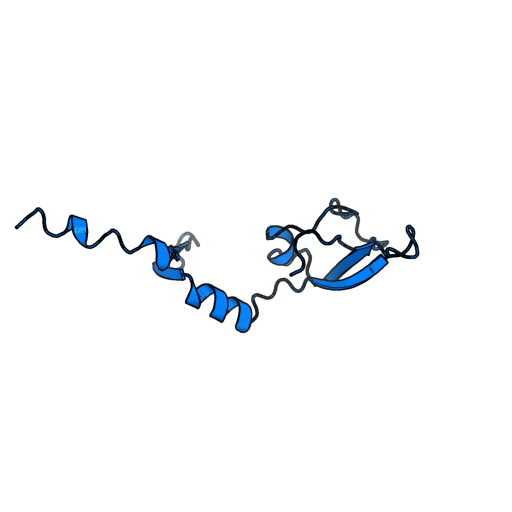 5.612 13.073 1.00 92.06 89 GLY A N 1
ATOM 709 C CA . GLY A 1 89 ? -10.163 7.000 13.511 1.00 92.06 89 GLY A CA 1
ATOM 710 C C . GLY A 1 89 ? -8.703 7.345 13.780 1.00 92.06 89 GLY A C 1
ATOM 711 O O . GLY A 1 89 ? -7.978 6.554 14.374 1.00 92.06 89 GLY A O 1
ATOM 712 N N . GLU A 1 90 ? -8.244 8.524 13.352 1.00 92.75 90 GLU A N 1
ATOM 713 C CA . GLU A 1 90 ? -6.866 8.968 13.601 1.00 92.75 90 GLU A CA 1
ATOM 714 C C . GLU A 1 90 ? -6.674 9.356 15.077 1.00 92.75 90 GLU A C 1
ATOM 716 O O . GLU A 1 90 ? -7.258 10.337 15.549 1.00 92.75 90 GLU A O 1
ATOM 721 N N . LYS A 1 91 ? -5.777 8.656 15.783 1.00 87.50 91 LYS A N 1
ATOM 722 C CA . LYS A 1 91 ? -5.487 8.833 17.222 1.00 87.50 91 LYS A CA 1
ATOM 723 C C . LYS A 1 91 ? -5.226 10.280 17.627 1.00 87.50 91 LYS A C 1
ATOM 725 O O . LYS A 1 91 ? -5.617 10.743 18.693 1.00 87.50 91 LYS A O 1
ATOM 730 N N . ARG A 1 92 ? -4.543 11.034 16.763 1.00 82.94 92 ARG A N 1
ATOM 731 C CA . ARG A 1 92 ? -4.152 12.428 17.036 1.00 82.94 92 ARG A CA 1
ATOM 732 C C . ARG A 1 92 ? -5.316 13.412 16.960 1.00 82.94 92 ARG A C 1
ATOM 734 O O . ARG A 1 92 ? -5.220 14.486 17.545 1.00 82.94 92 ARG A O 1
ATOM 741 N N . LYS A 1 93 ? -6.396 13.056 16.263 1.00 74.44 93 LYS A N 1
ATOM 742 C CA . LYS A 1 93 ? -7.563 13.922 16.035 1.00 74.44 93 LYS A CA 1
ATOM 743 C C . LYS A 1 93 ? -8.731 13.627 16.976 1.00 74.44 93 LYS A C 1
ATOM 745 O O . LYS A 1 93 ? -9.682 14.396 17.011 1.00 74.44 93 LYS A O 1
ATOM 750 N N . GLN A 1 94 ? -8.633 12.572 17.784 1.00 62.97 94 GLN A N 1
ATOM 751 C CA . GLN A 1 94 ? -9.657 12.169 18.756 1.00 62.97 94 GLN A CA 1
ATOM 752 C C . GLN A 1 94 ? -9.611 12.954 20.083 1.00 62.97 94 GLN A C 1
ATOM 754 O O . GLN A 1 94 ? -10.480 12.785 20.930 1.00 62.97 94 GLN A O 1
ATOM 759 N N . LYS A 1 95 ? -8.643 13.863 20.272 1.00 57.59 95 LYS A N 1
ATOM 760 C CA . LYS A 1 95 ? -8.442 14.630 21.520 1.00 57.59 95 LYS A CA 1
ATOM 761 C C . LYS A 1 95 ? -9.492 15.722 21.816 1.00 57.59 95 LYS A C 1
ATOM 763 O O . LYS A 1 95 ? -9.307 16.482 22.755 1.00 57.59 95 LYS A O 1
ATOM 768 N N . ASN A 1 96 ? -10.576 15.819 21.043 1.00 55.53 96 ASN A N 1
ATOM 769 C CA . ASN A 1 96 ? -11.593 16.880 21.168 1.00 55.53 96 ASN A CA 1
ATOM 770 C C . ASN A 1 96 ? -13.018 16.357 21.429 1.00 55.53 96 ASN A C 1
ATOM 772 O O . ASN A 1 96 ? -13.991 17.059 21.161 1.00 55.53 96 ASN A O 1
ATOM 776 N N . THR A 1 97 ? -13.165 15.128 21.926 1.00 51.72 97 THR A N 1
ATOM 777 C CA . THR A 1 97 ? -14.489 14.555 22.245 1.00 51.72 97 THR A CA 1
ATOM 778 C C . THR A 1 97 ? -14.827 14.555 23.736 1.00 51.72 97 THR A C 1
ATOM 780 O O . THR A 1 97 ? -16.008 14.572 24.071 1.00 51.72 97 THR A O 1
ATOM 783 N N . ASP A 1 98 ? -13.838 14.662 24.631 1.00 51.81 98 ASP A N 1
ATOM 784 C CA . ASP A 1 98 ? -14.086 14.726 26.084 1.00 51.81 98 ASP A CA 1
ATOM 785 C C . ASP A 1 98 ? -14.685 16.065 26.549 1.00 51.81 98 ASP A C 1
ATOM 787 O O . ASP A 1 98 ? -15.293 16.141 27.615 1.00 51.81 98 ASP A O 1
ATOM 791 N N . SER A 1 99 ? -14.569 17.125 25.745 1.00 49.28 99 SER A N 1
ATOM 792 C CA . SER A 1 99 ? -15.169 18.432 26.040 1.00 49.28 99 SER A CA 1
ATOM 793 C C . SER A 1 99 ? -16.664 18.513 25.720 1.00 49.28 99 SER A C 1
ATOM 795 O O . SER A 1 99 ? -17.295 19.485 26.107 1.00 49.28 99 SER A O 1
ATOM 797 N N . LYS A 1 100 ? -17.262 17.506 25.063 1.00 48.88 100 LYS A N 1
ATOM 798 C CA . LYS A 1 100 ? -18.700 17.512 24.716 1.00 48.88 100 LYS A CA 1
ATOM 799 C C . LYS A 1 100 ? -19.596 16.703 25.656 1.00 48.88 100 LYS A C 1
ATOM 801 O O . LYS A 1 100 ? -20.811 16.742 25.501 1.00 48.88 100 LYS A O 1
ATOM 806 N N . LEU A 1 101 ? -19.021 15.979 26.619 1.00 49.72 101 LEU A N 1
ATOM 807 C CA . LEU A 1 101 ? -19.782 15.194 27.602 1.00 49.72 101 LEU A CA 1
ATOM 808 C C . LEU A 1 101 ? -19.949 15.900 28.957 1.00 49.72 101 LEU A C 1
ATOM 810 O O . LEU A 1 101 ? -20.691 15.404 29.797 1.00 49.72 101 LEU A O 1
ATOM 814 N N . ARG A 1 102 ? -19.285 17.042 29.185 1.00 45.69 102 ARG A N 1
ATOM 815 C CA . ARG A 1 102 ? -19.323 17.761 30.474 1.00 45.69 102 ARG A CA 1
ATOM 816 C C . ARG A 1 102 ? -20.302 18.934 30.541 1.00 45.69 102 ARG A C 1
ATOM 818 O O . ARG A 1 102 ? -20.520 19.435 31.634 1.00 45.69 102 ARG A O 1
ATOM 825 N N . ASP A 1 103 ? -20.937 19.306 29.432 1.00 48.81 103 ASP A N 1
ATOM 826 C CA . ASP A 1 103 ? 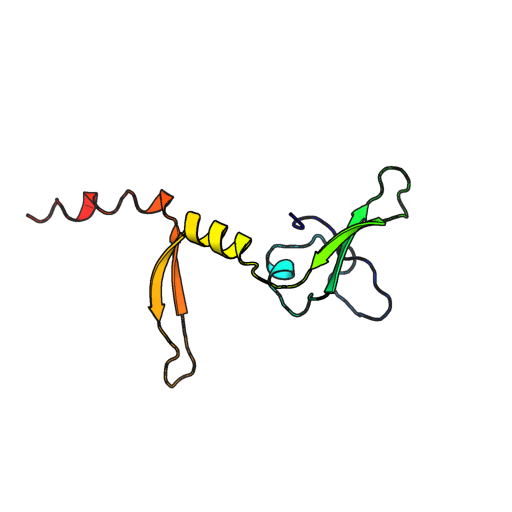-21.865 20.449 29.388 1.00 48.81 103 ASP A CA 1
ATOM 827 C C . ASP A 1 103 ? -23.343 20.060 29.618 1.00 48.81 103 ASP A C 1
ATOM 829 O O . ASP A 1 103 ? -24.221 20.912 29.533 1.00 48.81 103 ASP A O 1
ATOM 833 N N . ASN A 1 104 ? -23.632 18.787 29.929 1.00 49.00 104 ASN A N 1
ATOM 834 C CA . ASN A 1 104 ? -24.994 18.277 30.165 1.00 49.00 104 ASN A CA 1
ATOM 835 C C . ASN A 1 104 ? -25.180 17.636 31.563 1.00 49.00 104 ASN A C 1
ATOM 837 O O . ASN A 1 104 ? -25.950 16.681 31.688 1.00 49.00 104 ASN A O 1
ATOM 841 N N . SER A 1 105 ? -24.477 18.111 32.601 1.00 39.06 105 SER A N 1
ATOM 842 C CA . SER A 1 105 ? -24.684 17.684 34.000 1.00 39.06 105 SER A CA 1
ATOM 843 C C . SER A 1 105 ? -25.013 18.849 34.917 1.00 39.06 105 SER A C 1
ATOM 845 O O . SER A 1 105 ? -24.508 19.963 34.671 1.00 39.06 105 SER A O 1
#